Protein AF-A0A1B6BE16-F1 (afdb_monomer_lite)

pLDDT: mean 71.75, std 13.08, range [32.38, 88.19]

Structure (mmCIF, N/CA/C/O backbone):
data_AF-A0A1B6BE16-F1
#
_entry.id   AF-A0A1B6BE16-F1
#
loop_
_atom_site.group_PDB
_atom_site.id
_atom_site.type_symbol
_atom_site.label_atom_id
_atom_site.label_alt_id
_atom_site.label_comp_id
_atom_site.label_asym_id
_atom_site.label_entity_id
_atom_site.label_seq_id
_atom_site.pdbx_P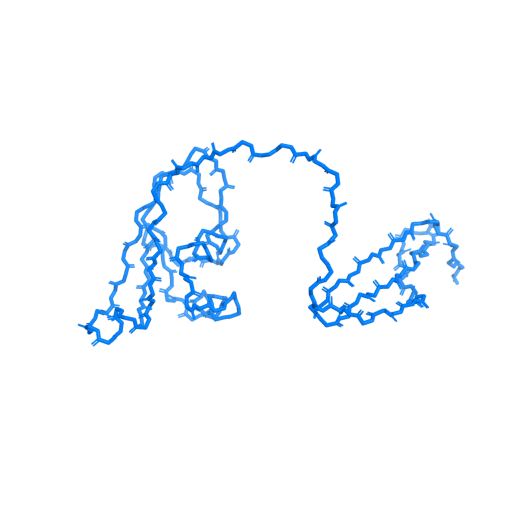DB_ins_code
_atom_site.Cartn_x
_atom_site.Cartn_y
_atom_site.Cartn_z
_atom_site.occupancy
_atom_site.B_iso_or_equiv
_atom_site.auth_seq_id
_atom_site.auth_comp_id
_atom_site.auth_asym_id
_atom_site.auth_atom_id
_atom_site.pdbx_PDB_model_num
ATOM 1 N N . MET A 1 1 ? 29.581 -15.603 -18.433 1.00 64.56 1 MET A N 1
ATOM 2 C CA . MET A 1 1 ? 28.354 -15.006 -19.007 1.00 64.56 1 MET A CA 1
ATOM 3 C C . MET A 1 1 ? 28.544 -13.501 -19.033 1.00 64.56 1 MET A C 1
ATOM 5 O O . MET A 1 1 ? 28.832 -12.941 -17.985 1.00 64.56 1 MET A O 1
ATOM 9 N N . VAL A 1 2 ? 28.505 -12.872 -20.209 1.00 79.31 2 VAL A N 1
ATOM 10 C CA . VAL A 1 2 ? 28.834 -11.444 -20.354 1.00 79.31 2 VAL A CA 1
ATOM 11 C C . VAL A 1 2 ? 27.549 -10.627 -20.278 1.00 79.31 2 VAL A C 1
ATOM 13 O O . VAL A 1 2 ? 26.614 -10.856 -21.041 1.00 79.31 2 VAL A O 1
ATOM 16 N N . PHE A 1 3 ? 27.498 -9.694 -19.335 1.00 81.62 3 PHE A N 1
ATOM 17 C CA . PHE A 1 3 ? 26.407 -8.740 -19.188 1.00 81.62 3 PHE A CA 1
ATOM 18 C C . PHE A 1 3 ? 26.771 -7.460 -19.944 1.00 81.62 3 PHE A C 1
ATOM 20 O O . PHE A 1 3 ? 27.839 -6.895 -19.718 1.00 81.62 3 PHE A O 1
ATOM 27 N N . LYS A 1 4 ? 25.899 -7.012 -20.849 1.00 84.56 4 LYS A N 1
ATOM 28 C CA . LYS A 1 4 ? 26.074 -5.781 -21.632 1.00 84.56 4 LYS A CA 1
ATOM 29 C C . LYS A 1 4 ? 25.172 -4.687 -21.074 1.00 84.56 4 LYS A C 1
ATOM 31 O O . LYS A 1 4 ? 24.044 -4.973 -20.665 1.00 84.56 4 LYS A O 1
ATOM 36 N N . ASP A 1 5 ? 25.666 -3.450 -21.035 1.00 84.94 5 ASP A N 1
ATOM 37 C CA . ASP A 1 5 ? 24.861 -2.304 -20.598 1.00 84.94 5 ASP A CA 1
ATOM 38 C C . ASP A 1 5 ? 23.674 -2.162 -21.560 1.00 84.94 5 ASP A C 1
ATOM 40 O O . ASP A 1 5 ? 23.851 -2.063 -22.773 1.00 84.94 5 ASP A O 1
ATOM 44 N N . SER A 1 6 ? 22.452 -2.220 -21.024 1.00 83.19 6 SER A N 1
ATOM 45 C CA . SER A 1 6 ? 21.237 -2.144 -21.844 1.00 83.19 6 SER A CA 1
ATOM 46 C C . SER A 1 6 ? 20.801 -0.709 -22.153 1.00 83.19 6 SER A C 1
ATOM 48 O O . SER A 1 6 ? 19.737 -0.507 -22.728 1.00 83.19 6 SER A O 1
ATOM 50 N N . LEU A 1 7 ? 21.577 0.284 -21.710 1.00 86.19 7 LEU A N 1
ATOM 51 C CA . LEU A 1 7 ? 21.295 1.723 -21.668 1.00 86.19 7 LEU A CA 1
ATOM 52 C C . LEU A 1 7 ? 20.055 2.106 -20.847 1.00 86.19 7 LEU A C 1
ATOM 54 O O . LEU A 1 7 ? 19.781 3.285 -20.633 1.00 86.19 7 LEU A O 1
ATOM 58 N N . VAL A 1 8 ? 19.340 1.123 -20.296 1.00 80.94 8 VAL A N 1
ATOM 59 C CA . VAL A 1 8 ? 18.211 1.343 -19.398 1.00 80.94 8 VAL A CA 1
ATOM 60 C C . VAL A 1 8 ? 18.724 1.739 -18.017 1.00 80.94 8 VAL A C 1
ATOM 62 O O . VAL A 1 8 ? 19.673 1.154 -17.476 1.00 80.94 8 VAL A O 1
ATOM 65 N N . ARG A 1 9 ? 18.074 2.745 -17.432 1.00 87.12 9 ARG A N 1
ATOM 66 C CA . ARG A 1 9 ? 18.348 3.257 -16.090 1.00 87.12 9 ARG A CA 1
ATOM 67 C C . ARG A 1 9 ? 17.107 3.090 -15.220 1.00 87.12 9 ARG A C 1
ATOM 69 O O . ARG A 1 9 ? 15.987 3.303 -15.675 1.00 87.12 9 ARG A O 1
ATOM 76 N N . ARG A 1 10 ? 17.302 2.698 -13.962 1.00 85.88 10 ARG A N 1
ATOM 77 C CA . ARG A 1 10 ? 16.238 2.555 -12.962 1.00 85.88 10 ARG A CA 1
ATOM 78 C C . ARG A 1 10 ? 16.513 3.479 -11.792 1.00 85.88 10 ARG A C 1
ATOM 80 O O . ARG A 1 10 ? 17.613 3.475 -11.246 1.00 85.88 10 ARG A O 1
ATOM 87 N N . GLN A 1 11 ? 15.487 4.203 -11.366 1.00 83.50 11 GLN A N 1
ATOM 88 C CA . GLN A 1 11 ? 15.524 5.017 -10.162 1.00 83.50 11 GLN A CA 1
ATOM 89 C C . GLN A 1 11 ? 14.602 4.412 -9.103 1.00 83.50 11 GLN A C 1
ATOM 91 O O . GLN A 1 11 ? 13.431 4.157 -9.375 1.00 83.50 11 GLN A O 1
ATOM 96 N N . ASN A 1 12 ? 15.120 4.194 -7.895 1.00 83.19 12 ASN A N 1
ATOM 97 C CA . ASN A 1 12 ? 14.320 3.813 -6.729 1.00 83.19 12 ASN A CA 1
ATOM 98 C C . ASN A 1 12 ? 14.496 4.873 -5.640 1.00 83.19 12 ASN A C 1
ATOM 100 O O . ASN A 1 12 ? 15.623 5.276 -5.368 1.00 83.19 12 ASN A O 1
ATOM 104 N N . ALA A 1 13 ? 13.414 5.283 -4.984 1.00 80.81 13 ALA A N 1
ATOM 105 C CA . ALA A 1 13 ? 13.475 6.158 -3.817 1.00 80.81 13 ALA A CA 1
ATOM 106 C C . ALA A 1 13 ? 12.921 5.430 -2.585 1.00 80.81 13 ALA A C 1
ATOM 108 O O . ALA A 1 13 ? 11.920 4.725 -2.697 1.00 80.81 13 ALA A O 1
ATOM 109 N N . ASN A 1 14 ? 13.557 5.603 -1.422 1.00 77.06 14 ASN A N 1
ATOM 110 C CA . ASN A 1 14 ? 13.092 5.051 -0.136 1.00 77.06 14 ASN A CA 1
ATOM 111 C C . ASN A 1 14 ? 12.868 6.162 0.911 1.00 77.06 14 ASN A C 1
ATOM 113 O O . ASN A 1 14 ? 13.314 6.069 2.053 1.00 77.06 14 ASN A O 1
ATOM 117 N N . GLY A 1 15 ? 12.284 7.283 0.484 1.00 62.84 15 GLY A N 1
ATOM 118 C CA . GLY A 1 15 ? 11.980 8.446 1.331 1.00 62.84 15 GLY A CA 1
ATOM 119 C C . GLY A 1 15 ? 13.183 9.324 1.696 1.00 62.84 15 GLY A C 1
ATOM 120 O O . GLY A 1 15 ? 13.078 10.538 1.626 1.00 62.84 15 GLY A O 1
ATOM 121 N N . LYS A 1 16 ? 14.340 8.735 2.027 1.00 75.69 16 LYS A N 1
ATOM 122 C CA . LYS A 1 16 ? 15.565 9.469 2.423 1.00 75.69 16 LYS A CA 1
ATOM 123 C C . LYS A 1 16 ? 16.641 9.528 1.344 1.00 75.69 16 LYS A C 1
ATOM 125 O O . LYS A 1 16 ? 17.529 10.372 1.399 1.00 75.69 16 LYS A O 1
ATOM 130 N N . ASN A 1 17 ? 16.619 8.579 0.414 1.00 77.44 17 ASN A N 1
ATOM 131 C CA . ASN A 1 17 ? 17.625 8.467 -0.633 1.00 77.44 17 ASN A CA 1
ATOM 132 C C . ASN A 1 17 ? 16.973 8.109 -1.966 1.00 77.44 17 ASN A C 1
ATOM 134 O O . ASN A 1 17 ? 16.031 7.310 -2.013 1.00 77.44 17 ASN A O 1
ATOM 138 N N . ILE A 1 18 ? 17.536 8.660 -3.035 1.00 82.06 18 ILE A N 1
ATOM 139 C CA . ILE A 1 18 ? 17.290 8.294 -4.424 1.00 82.06 18 ILE A CA 1
ATOM 140 C C . ILE A 1 18 ? 18.485 7.460 -4.883 1.00 82.06 18 ILE A C 1
ATOM 142 O O . ILE A 1 18 ? 19.627 7.891 -4.776 1.00 82.06 18 ILE A O 1
ATOM 146 N N . HIS A 1 19 ? 18.227 6.259 -5.383 1.00 83.81 19 HIS A N 1
ATOM 147 C CA . HIS A 1 19 ? 19.234 5.344 -5.902 1.00 83.81 19 HIS A CA 1
ATOM 148 C C . HIS A 1 19 ? 19.076 5.202 -7.414 1.00 83.81 19 HIS A C 1
ATOM 150 O O . HIS A 1 19 ? 17.982 4.874 -7.885 1.00 83.81 19 HIS A O 1
ATOM 156 N N . HIS A 1 20 ? 20.170 5.363 -8.154 1.00 86.44 20 HIS A N 1
ATOM 157 C CA . HIS A 1 20 ? 20.225 5.117 -9.593 1.00 86.44 20 HIS A CA 1
ATOM 158 C C . HIS A 1 20 ? 20.944 3.811 -9.897 1.00 86.44 20 HIS A C 1
ATOM 160 O O . HIS A 1 20 ? 21.998 3.513 -9.334 1.00 86.44 20 HIS A O 1
ATOM 166 N N . PHE A 1 21 ? 20.372 3.037 -10.811 1.00 87.12 21 PHE A N 1
ATOM 167 C CA . PHE A 1 21 ? 20.912 1.763 -11.263 1.00 87.12 21 PHE A CA 1
ATOM 168 C C . PHE A 1 21 ? 21.013 1.734 -12.789 1.00 87.12 21 PHE A C 1
ATOM 170 O O . PHE A 1 21 ? 20.065 2.117 -13.477 1.00 87.12 21 PHE A O 1
ATOM 177 N N . ALA A 1 22 ? 22.128 1.226 -13.312 1.00 88.19 22 ALA A N 1
ATOM 178 C CA . ALA A 1 22 ? 22.257 0.784 -14.695 1.00 88.19 22 ALA A CA 1
ATOM 179 C C . ALA A 1 22 ? 21.772 -0.661 -14.779 1.00 88.19 22 ALA A C 1
ATOM 181 O O . ALA A 1 22 ? 22.173 -1.507 -13.975 1.00 88.19 22 ALA A O 1
ATOM 182 N N . ILE A 1 23 ? 20.897 -0.940 -15.740 1.00 86.12 23 ILE A N 1
ATOM 183 C CA . ILE A 1 23 ? 20.449 -2.301 -16.009 1.00 86.12 23 ILE A CA 1
ATOM 184 C C . ILE A 1 23 ? 21.353 -2.888 -17.088 1.00 86.12 23 ILE A C 1
ATOM 186 O O . ILE A 1 23 ? 21.444 -2.358 -18.197 1.00 86.12 23 ILE A O 1
ATOM 190 N N . TYR A 1 24 ? 21.974 -4.014 -16.780 1.00 86.81 24 TYR A N 1
ATOM 191 C CA . TYR A 1 24 ? 22.721 -4.824 -17.726 1.00 86.81 24 TYR A CA 1
ATOM 192 C C . TYR A 1 24 ? 21.911 -6.059 -18.096 1.00 86.81 24 TYR A C 1
ATOM 194 O O . TYR A 1 24 ? 21.204 -6.623 -17.258 1.00 86.81 24 TYR A O 1
ATOM 202 N N . LYS A 1 25 ? 22.016 -6.493 -19.349 1.00 87.12 25 LYS A N 1
ATOM 203 C CA . LYS A 1 25 ? 21.338 -7.685 -19.863 1.00 87.12 25 LYS A CA 1
ATOM 204 C C . LYS A 1 25 ? 22.346 -8.629 -20.498 1.00 87.12 25 LYS A C 1
ATOM 206 O O . LYS A 1 25 ? 23.306 -8.191 -21.126 1.00 87.12 25 LYS A O 1
ATOM 211 N N . CYS A 1 26 ? 22.127 -9.923 -20.333 1.00 86.44 26 CYS A N 1
ATOM 212 C CA . CYS A 1 26 ? 22.827 -10.955 -21.096 1.00 86.44 26 CYS A CA 1
ATOM 213 C C . CYS A 1 26 ? 21.953 -11.450 -22.260 1.00 86.44 26 CYS A C 1
ATOM 215 O O . CYS A 1 26 ? 20.732 -11.274 -22.233 1.00 86.44 26 CYS A O 1
ATOM 217 N N . ASP A 1 27 ? 22.545 -12.179 -23.203 1.00 80.06 27 ASP A N 1
ATOM 218 C CA . ASP A 1 27 ? 21.826 -12.762 -24.347 1.00 80.06 27 ASP A CA 1
ATOM 219 C C . ASP A 1 27 ? 20.747 -13.793 -23.935 1.00 80.06 27 ASP A C 1
ATOM 221 O O . ASP A 1 27 ? 19.778 -13.998 -24.657 1.00 80.06 27 ASP A O 1
ATOM 225 N N . SER A 1 28 ? 20.843 -14.382 -22.735 1.00 82.19 28 SER A N 1
ATOM 226 C CA . SER A 1 28 ? 19.832 -15.301 -22.171 1.00 82.19 28 SER A CA 1
ATOM 227 C C . SER A 1 28 ? 18.678 -14.603 -21.431 1.00 82.19 28 SER A C 1
ATOM 229 O O . SER A 1 28 ? 17.878 -15.267 -20.781 1.00 82.19 28 SER A O 1
ATOM 231 N N . GLY A 1 29 ? 18.600 -13.268 -21.466 1.00 77.56 29 GLY A N 1
ATOM 232 C CA . GLY A 1 29 ? 17.489 -12.504 -20.880 1.00 77.56 29 GLY A C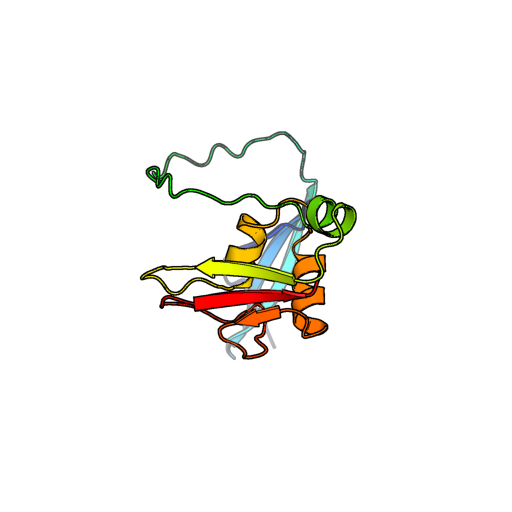A 1
ATOM 233 C C . GLY A 1 29 ? 17.574 -12.210 -19.376 1.00 77.56 29 GLY A C 1
ATOM 234 O O . GLY A 1 29 ? 16.721 -11.493 -18.856 1.00 77.56 29 GLY A O 1
ATOM 235 N N . HIS A 1 30 ? 18.606 -12.676 -18.666 1.00 84.06 30 HIS A N 1
ATOM 236 C CA . HIS A 1 30 ? 18.848 -12.261 -17.282 1.00 84.06 30 HIS A CA 1
ATOM 237 C C . HIS A 1 30 ? 19.237 -10.780 -17.197 1.00 84.06 30 HIS A C 1
ATOM 239 O O . HIS A 1 30 ? 19.975 -10.253 -18.035 1.00 84.06 30 HIS A O 1
ATOM 245 N N . THR A 1 31 ? 18.764 -10.121 -16.140 1.00 83.06 31 THR A N 1
ATOM 246 C CA . THR A 1 31 ? 19.039 -8.710 -15.858 1.00 83.06 31 THR A CA 1
ATOM 247 C C . THR A 1 31 ? 19.886 -8.567 -14.603 1.00 83.06 31 THR A C 1
ATOM 249 O O . THR A 1 31 ? 19.551 -9.149 -13.571 1.00 83.06 31 THR A O 1
ATOM 252 N N . TRP A 1 32 ? 20.919 -7.732 -14.653 1.00 81.12 32 TRP A N 1
ATO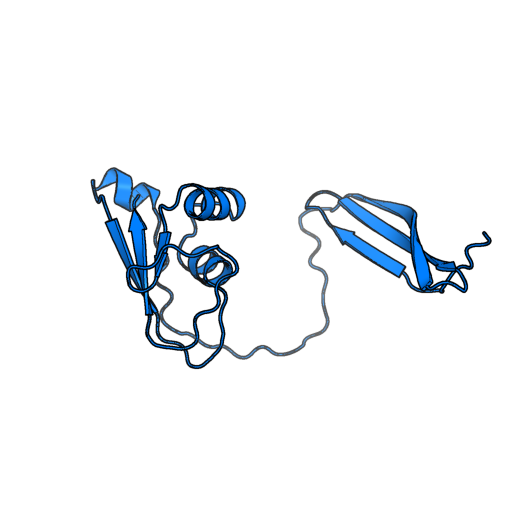M 253 C CA . TRP A 1 32 ? 21.707 -7.345 -13.489 1.00 81.12 32 TRP A CA 1
ATOM 254 C C . TRP A 1 32 ? 21.608 -5.835 -13.265 1.00 81.12 32 TRP A C 1
ATOM 256 O O . TRP A 1 32 ? 21.817 -5.051 -14.186 1.00 81.12 32 TRP A O 1
ATOM 266 N N . ASN A 1 33 ? 21.263 -5.423 -12.044 1.00 86.94 33 ASN A N 1
ATOM 267 C CA . ASN A 1 33 ? 21.144 -4.012 -11.681 1.00 86.94 33 ASN A CA 1
ATOM 268 C C . ASN A 1 33 ? 22.411 -3.572 -10.950 1.00 86.94 33 ASN A C 1
ATOM 270 O O . ASN A 1 33 ? 22.613 -3.935 -9.790 1.00 86.94 33 ASN A O 1
ATOM 274 N N . GLN A 1 34 ? 23.231 -2.754 -11.599 1.00 84.25 34 GLN A N 1
ATOM 275 C CA . GLN A 1 34 ? 24.418 -2.169 -10.989 1.00 84.25 34 GLN A CA 1
ATOM 276 C C . GLN A 1 34 ? 24.078 -0.779 -10.455 1.00 84.25 34 GLN A C 1
ATOM 278 O O . GLN A 1 34 ? 23.625 0.081 -11.209 1.00 84.25 34 GLN A O 1
ATOM 283 N N . LYS A 1 35 ? 24.272 -0.544 -9.151 1.00 85.81 35 LYS A N 1
ATOM 284 C CA . LYS A 1 35 ? 24.091 0.792 -8.565 1.00 85.81 35 LYS A CA 1
ATOM 285 C C . LYS A 1 35 ? 25.171 1.720 -9.123 1.00 85.81 35 LYS A C 1
ATOM 287 O O . LYS A 1 35 ? 26.348 1.381 -9.052 1.00 85.81 35 LYS A O 1
ATOM 292 N N . ILE A 1 36 ? 24.754 2.863 -9.655 1.00 85.38 36 ILE A N 1
ATOM 293 C CA . ILE A 1 36 ? 25.653 3.891 -10.189 1.00 85.38 36 ILE A CA 1
ATOM 294 C C . ILE A 1 36 ? 25.859 4.966 -9.127 1.00 85.38 36 ILE A C 1
ATOM 296 O O . ILE A 1 36 ? 26.985 5.251 -8.743 1.00 85.38 36 ILE A O 1
ATOM 300 N N . GLU A 1 37 ? 24.760 5.518 -8.608 1.00 81.69 37 GLU A N 1
ATOM 301 C CA . GLU A 1 37 ? 24.795 6.685 -7.730 1.00 81.69 37 GLU A CA 1
ATOM 302 C C . GLU A 1 37 ? 23.686 6.642 -6.677 1.00 81.69 37 GLU A C 1
ATOM 304 O O . GLU A 1 37 ? 22.687 5.916 -6.784 1.00 81.69 37 GLU A O 1
ATOM 309 N N . GLN A 1 38 ? 23.889 7.428 -5.624 1.00 79.88 38 GLN A N 1
ATOM 310 C CA . GLN A 1 38 ? 22.921 7.633 -4.563 1.00 79.88 38 GLN A CA 1
ATOM 311 C C . GLN A 1 38 ? 22.914 9.100 -4.145 1.00 79.88 38 GLN A C 1
ATOM 313 O O . GLN A 1 38 ? 23.937 9.644 -3.742 1.00 79.88 38 GLN A O 1
ATOM 318 N N . PHE A 1 39 ? 21.728 9.693 -4.153 1.00 76.50 39 PHE A N 1
ATOM 319 C CA . PHE A 1 39 ? 21.482 11.067 -3.740 1.00 76.50 39 PHE A CA 1
ATOM 320 C C . PHE A 1 39 ? 20.640 11.070 -2.467 1.00 76.50 39 PHE A C 1
ATOM 322 O O . PHE A 1 39 ? 19.734 10.247 -2.319 1.00 76.50 39 PHE A O 1
ATOM 329 N N . LYS A 1 40 ? 20.916 11.995 -1.543 1.00 73.12 40 LYS A N 1
ATOM 330 C CA . LYS A 1 40 ? 20.030 12.231 -0.398 1.00 73.12 40 LYS A CA 1
ATOM 331 C C . LYS A 1 40 ? 18.796 12.987 -0.875 1.00 73.12 40 LYS A C 1
ATOM 333 O O . LYS A 1 40 ? 18.901 13.936 -1.646 1.00 73.12 40 LYS A O 1
ATOM 338 N N . THR A 1 41 ? 17.630 12.561 -0.415 1.00 61.72 41 THR A N 1
ATOM 339 C CA . THR A 1 41 ? 16.388 13.298 -0.624 1.00 61.72 41 THR A CA 1
ATOM 340 C C . THR A 1 41 ? 16.419 14.518 0.291 1.00 61.72 41 THR A C 1
ATOM 342 O O . THR A 1 41 ? 16.542 14.370 1.503 1.00 61.72 41 THR A O 1
ATOM 345 N N . ILE A 1 42 ? 16.367 15.717 -0.289 1.00 65.12 42 ILE A N 1
ATOM 346 C CA . ILE A 1 42 ? 16.203 16.962 0.464 1.00 65.12 42 ILE A CA 1
ATOM 347 C C . ILE A 1 42 ? 14.696 17.188 0.589 1.00 65.12 42 ILE A C 1
ATOM 349 O O . ILE A 1 42 ? 14.008 17.344 -0.421 1.00 65.12 42 ILE A O 1
ATOM 353 N N . GLU A 1 43 ? 14.169 17.143 1.811 1.00 55.28 43 GLU A N 1
ATOM 354 C CA . GLU A 1 43 ? 12.780 17.522 2.075 1.00 55.28 43 GLU A CA 1
ATOM 355 C C . GLU A 1 43 ? 12.604 19.013 1.731 1.00 55.28 43 GLU A C 1
ATOM 357 O O . GLU A 1 43 ? 13.443 19.819 2.127 1.00 55.28 43 GLU A O 1
ATOM 362 N N . HIS A 1 44 ? 11.517 19.365 1.029 1.00 55.59 44 HIS A N 1
ATOM 363 C CA . HIS A 1 44 ? 11.129 20.714 0.546 1.00 55.59 44 HIS A CA 1
ATOM 364 C C . HIS A 1 44 ? 11.590 21.154 -0.859 1.00 55.59 44 HIS A C 1
ATOM 366 O O . HIS A 1 44 ? 11.336 22.292 -1.245 1.00 55.59 44 HIS A O 1
ATOM 372 N N . LEU A 1 45 ? 12.175 20.277 -1.682 1.00 48.34 45 LEU A N 1
ATOM 373 C CA . LEU A 1 45 ? 12.307 20.537 -3.125 1.00 48.34 45 LEU A CA 1
ATOM 374 C C . LEU A 1 45 ? 11.179 19.832 -3.881 1.00 48.34 45 LEU A C 1
ATOM 376 O O . LEU A 1 45 ? 11.274 18.654 -4.232 1.00 48.34 45 LEU A O 1
ATOM 380 N N . GLU A 1 46 ? 10.088 20.562 -4.119 1.00 51.34 46 GLU A N 1
ATOM 381 C CA . GLU A 1 46 ? 9.060 20.139 -5.063 1.00 51.34 46 GLU A CA 1
ATOM 382 C C . GLU A 1 46 ? 9.708 19.911 -6.431 1.00 51.34 46 GLU A C 1
ATOM 384 O O . GLU A 1 46 ? 10.228 20.828 -7.071 1.00 51.34 46 GLU A O 1
ATOM 389 N N . ASN A 1 47 ? 9.669 18.665 -6.905 1.00 46.81 47 ASN A N 1
ATOM 390 C CA . ASN A 1 47 ? 9.872 18.412 -8.320 1.00 46.81 47 ASN A CA 1
ATOM 391 C C . ASN A 1 47 ? 8.723 19.111 -9.044 1.00 46.81 47 ASN A C 1
ATOM 393 O O . ASN A 1 47 ? 7.609 18.586 -9.039 1.00 46.81 47 ASN A O 1
ATOM 397 N N . LYS A 1 48 ? 8.993 20.260 -9.678 1.00 45.47 48 LYS A N 1
ATOM 398 C CA . LYS A 1 48 ? 8.119 20.833 -10.708 1.00 45.47 48 LYS A CA 1
ATOM 399 C C . LYS A 1 48 ? 8.017 19.826 -11.853 1.00 45.47 48 LYS A C 1
ATOM 401 O O . LYS A 1 48 ? 8.706 19.926 -12.865 1.00 45.47 48 LYS A O 1
ATOM 406 N N . ARG A 1 49 ? 7.187 18.801 -11.673 1.00 44.78 49 ARG A N 1
ATOM 407 C CA . ARG A 1 49 ? 6.696 17.982 -12.769 1.00 44.78 49 ARG A CA 1
ATOM 408 C C . ARG A 1 49 ? 5.797 18.902 -13.569 1.00 44.78 49 ARG A C 1
ATOM 410 O O . ARG A 1 49 ? 4.850 19.463 -13.027 1.00 44.78 49 ARG A O 1
ATOM 417 N N . GLY A 1 50 ? 6.167 19.106 -14.830 1.00 41.78 50 GLY A N 1
ATOM 418 C CA . GLY A 1 50 ? 5.328 19.796 -15.794 1.00 41.78 50 GLY A CA 1
ATOM 419 C C . GLY A 1 50 ? 3.901 19.269 -15.697 1.00 41.78 50 GLY A C 1
ATOM 420 O O . GLY A 1 50 ? 3.690 18.060 -15.580 1.00 41.78 50 GLY A O 1
ATOM 421 N N . SER A 1 51 ? 2.973 20.221 -15.671 1.00 46.41 51 SER A N 1
ATOM 422 C CA . SER A 1 51 ? 1.531 20.031 -15.639 1.00 46.41 51 SER A CA 1
ATOM 423 C C . SER A 1 51 ? 1.106 18.855 -16.517 1.00 46.41 51 SER A C 1
ATOM 425 O O . SER A 1 51 ? 1.256 18.897 -17.739 1.00 46.41 51 SER A O 1
ATOM 427 N N . PHE A 1 52 ? 0.573 17.812 -15.888 1.00 33.88 52 PHE A N 1
ATOM 428 C CA . PHE A 1 52 ? -0.422 16.987 -16.543 1.00 33.88 52 PHE A CA 1
ATOM 429 C C . PHE A 1 52 ? -1.613 16.888 -15.609 1.00 33.88 52 PHE A C 1
ATOM 431 O O . PHE A 1 52 ? -1.526 16.364 -14.498 1.00 33.88 52 PHE A O 1
ATOM 438 N N . ASP A 1 53 ? -2.672 17.508 -16.099 1.00 44.47 53 ASP A N 1
ATOM 439 C CA . ASP A 1 53 ? -4.011 17.582 -15.571 1.00 44.47 53 ASP A CA 1
ATOM 440 C C . ASP A 1 53 ? -4.444 16.292 -14.863 1.00 44.47 53 ASP A C 1
ATOM 442 O O . ASP A 1 53 ? -4.323 15.177 -15.377 1.00 44.47 53 ASP A O 1
ATOM 446 N N . SER A 1 54 ? -4.961 16.446 -13.655 1.00 37.81 54 SER A N 1
ATOM 447 C CA . SER A 1 54 ? -5.917 15.500 -13.101 1.00 37.81 54 SER A CA 1
ATOM 448 C C . SER A 1 54 ? -6.954 16.331 -12.384 1.00 37.81 54 SER A C 1
ATOM 450 O O . SER A 1 54 ? -6.881 16.563 -11.179 1.00 37.81 54 SER A O 1
ATOM 452 N N . THR A 1 55 ? -7.849 16.843 -13.224 1.00 34.75 55 THR A N 1
ATOM 453 C CA . THR A 1 55 ? -9.183 17.328 -12.910 1.00 34.75 55 THR A CA 1
ATOM 454 C C . THR A 1 55 ? -9.738 16.717 -11.622 1.00 34.75 55 THR A C 1
ATOM 456 O O . THR A 1 55 ? -9.728 15.505 -11.391 1.00 34.75 55 THR A O 1
ATOM 459 N N . GLU A 1 56 ? -10.228 17.625 -10.796 1.00 47.31 56 GLU A N 1
ATOM 460 C CA . GLU A 1 56 ? -10.950 17.427 -9.558 1.00 47.31 56 GLU A CA 1
ATOM 461 C C . GLU A 1 56 ? -12.039 16.351 -9.679 1.00 47.31 56 GLU A C 1
ATOM 463 O O . GLU A 1 56 ? -12.921 16.415 -10.532 1.00 47.31 56 GLU A O 1
ATOM 468 N N . ALA A 1 57 ? -12.029 15.396 -8.753 1.00 32.38 57 ALA A N 1
ATOM 469 C CA . ALA A 1 57 ? -13.222 14.646 -8.388 1.00 32.38 57 ALA A CA 1
ATOM 470 C C . ALA A 1 57 ? -13.358 14.718 -6.869 1.00 32.38 57 ALA A C 1
ATOM 472 O O . ALA A 1 57 ? -12.874 13.866 -6.120 1.00 32.38 57 ALA A O 1
ATOM 473 N N . SER A 1 58 ? -13.998 15.800 -6.431 1.00 38.88 58 SER A N 1
ATOM 474 C CA . SER A 1 58 ? -14.562 15.945 -5.097 1.00 38.88 58 SER A CA 1
ATOM 475 C C . SER A 1 58 ? -15.654 14.883 -4.932 1.00 38.88 58 SER A C 1
ATOM 477 O O . SER A 1 58 ? -16.793 15.054 -5.353 1.00 38.88 58 SER A O 1
ATOM 479 N N . SER A 1 59 ? -15.278 13.716 -4.418 1.00 36.34 59 SER A N 1
ATOM 480 C CA . SER A 1 59 ? -16.207 12.698 -3.925 1.00 36.34 59 SER A CA 1
ATOM 481 C C . SER A 1 59 ? -15.986 12.638 -2.426 1.00 36.34 59 SER A C 1
ATOM 483 O O . SER A 1 59 ? -14.849 12.428 -2.015 1.00 36.34 59 SER A O 1
ATOM 485 N N . ALA A 1 60 ? -17.030 12.900 -1.637 1.00 40.84 60 ALA A N 1
ATOM 486 C CA . ALA A 1 60 ? -16.999 12.998 -0.179 1.00 40.84 60 ALA A CA 1
ATOM 487 C C . ALA A 1 60 ? -16.049 11.962 0.452 1.00 40.84 60 ALA A C 1
ATOM 489 O O . ALA A 1 60 ? -16.358 10.775 0.552 1.00 40.84 60 ALA A O 1
ATOM 490 N N . HIS A 1 61 ? -14.852 12.416 0.820 1.00 46.81 61 HIS A N 1
ATOM 491 C CA . HIS A 1 61 ? -13.836 11.581 1.432 1.00 46.81 61 HIS A CA 1
ATOM 492 C C . HIS A 1 61 ? -14.120 11.536 2.929 1.00 46.81 61 HIS A C 1
ATOM 494 O O . HIS A 1 61 ? -13.869 12.504 3.636 1.00 46.81 61 HIS A O 1
ATOM 500 N N . CYS A 1 62 ? -14.670 10.419 3.411 1.00 50.06 62 CYS A N 1
ATOM 501 C CA . CYS A 1 62 ? -14.687 10.129 4.841 1.00 50.06 62 CYS A CA 1
ATOM 502 C C . CYS A 1 62 ? -13.249 9.867 5.292 1.00 50.06 62 CYS A C 1
ATOM 504 O O . CYS A 1 62 ? -12.724 8.762 5.137 1.00 50.06 62 CYS A O 1
ATOM 506 N N . GLU A 1 63 ? -12.615 10.918 5.793 1.00 62.72 63 GLU A N 1
ATOM 507 C CA . GLU A 1 63 ? -11.377 10.854 6.551 1.00 62.72 63 GLU A CA 1
ATOM 508 C C . GLU A 1 63 ? -11.724 10.428 7.979 1.00 62.72 63 GLU A C 1
ATOM 510 O O . GLU A 1 63 ? -12.437 11.125 8.698 1.00 62.72 63 GLU A O 1
ATOM 515 N N . VAL A 1 64 ? -11.275 9.239 8.372 1.00 66.44 64 VAL A N 1
ATOM 516 C CA . VAL A 1 64 ? -11.594 8.625 9.661 1.00 66.44 64 VAL A CA 1
ATOM 517 C C . VAL A 1 64 ? -10.296 8.318 10.397 1.00 66.44 64 VAL A C 1
ATOM 519 O O . VAL A 1 64 ? -9.432 7.590 9.901 1.00 66.44 64 VAL A O 1
ATOM 522 N N . ALA A 1 65 ? -10.149 8.861 11.603 1.00 68.94 65 ALA A N 1
ATOM 523 C CA . ALA A 1 65 ? -9.047 8.532 12.498 1.00 68.94 65 ALA A CA 1
ATOM 524 C C . ALA A 1 65 ? -9.430 7.319 13.358 1.00 68.94 65 ALA A C 1
ATOM 526 O O . ALA A 1 65 ? -10.319 7.393 14.204 1.00 68.94 65 ALA A O 1
ATOM 527 N N . ILE A 1 66 ? -8.747 6.188 13.147 1.00 71.12 66 ILE A N 1
ATOM 528 C CA . ILE A 1 66 ? -8.976 4.957 13.922 1.00 71.12 66 ILE A CA 1
ATOM 529 C C . ILE A 1 66 ? -8.736 5.181 15.422 1.00 71.12 66 ILE A C 1
ATOM 531 O O . ILE A 1 66 ? -9.451 4.610 16.238 1.00 71.12 66 ILE A O 1
ATOM 535 N N . GLU A 1 67 ? -7.767 6.018 15.801 1.00 69.00 67 GLU A N 1
ATOM 536 C CA . GLU A 1 67 ? -7.497 6.319 17.213 1.00 69.00 67 GLU A CA 1
ATOM 537 C C . GLU A 1 67 ? -8.663 7.020 17.906 1.00 69.00 67 GLU A C 1
ATOM 539 O O . GLU A 1 67 ? -8.963 6.694 19.052 1.00 69.00 67 GLU A O 1
ATOM 544 N N . THR A 1 68 ? -9.369 7.909 17.206 1.00 70.50 68 THR A N 1
ATOM 545 C CA . THR A 1 68 ? -10.585 8.542 17.729 1.00 70.50 68 THR A CA 1
ATOM 546 C C . THR A 1 68 ? -11.677 7.504 17.961 1.00 70.50 68 THR A C 1
ATOM 548 O O . THR A 1 68 ? -12.265 7.472 19.035 1.00 70.50 68 THR A O 1
ATOM 551 N N . LEU A 1 69 ? -11.875 6.587 17.012 1.00 71.06 69 LEU A N 1
ATOM 552 C CA . LEU A 1 69 ? -12.871 5.523 17.148 1.00 71.06 69 LEU A CA 1
ATOM 553 C C . LEU A 1 69 ? -12.538 4.536 18.277 1.00 71.06 69 LEU A C 1
ATOM 555 O O . LEU A 1 69 ? -13.428 4.111 19.008 1.00 71.06 69 LEU A O 1
ATOM 559 N N . LEU A 1 70 ? -11.258 4.204 18.459 1.00 72.44 70 LEU A N 1
ATOM 560 C CA . LEU A 1 70 ? -10.795 3.395 19.589 1.00 72.44 70 LEU A CA 1
ATOM 561 C C . LEU A 1 70 ? -11.002 4.118 20.925 1.00 72.44 70 LEU A C 1
ATOM 563 O O . LEU A 1 70 ? -11.417 3.490 21.897 1.00 72.44 70 LEU A O 1
ATOM 567 N N . ALA A 1 71 ? -10.739 5.427 20.978 1.00 71.62 71 ALA A N 1
ATOM 568 C CA . ALA A 1 71 ? -10.953 6.243 22.173 1.00 71.62 71 ALA A CA 1
ATOM 569 C C . ALA A 1 71 ? -12.441 6.376 22.536 1.00 71.62 71 ALA A C 1
ATOM 571 O O . ALA A 1 71 ? -12.784 6.431 23.714 1.00 71.62 71 ALA A O 1
ATOM 572 N N . GLU A 1 72 ? -13.321 6.380 21.534 1.00 74.12 72 GLU A N 1
ATOM 573 C CA . GLU A 1 72 ? -14.777 6.372 21.707 1.00 74.12 72 GLU A CA 1
ATOM 574 C C . GLU A 1 72 ? -15.348 4.971 22.006 1.00 74.12 72 GLU A C 1
ATOM 576 O O . GLU A 1 72 ? -16.534 4.840 22.305 1.00 74.12 72 GLU A O 1
ATOM 581 N N . GLY A 1 73 ? -14.511 3.926 21.991 1.00 75.69 73 GLY A N 1
ATOM 582 C CA . GLY A 1 73 ? -14.891 2.561 22.360 1.00 75.69 73 GLY A CA 1
ATOM 583 C C . GLY A 1 73 ? -15.554 1.754 21.242 1.00 75.69 73 GLY A C 1
ATOM 584 O O . GLY A 1 73 ? -16.203 0.747 21.523 1.00 75.69 73 GLY A O 1
ATOM 585 N N . TYR A 1 74 ? -15.408 2.162 19.979 1.00 74.94 74 TYR A N 1
ATOM 586 C CA . TYR A 1 74 ? -15.930 1.397 18.848 1.00 74.94 74 TYR A CA 1
ATOM 587 C C . TYR A 1 74 ? -15.064 0.162 18.566 1.00 74.94 74 TYR A C 1
ATOM 589 O O . TYR A 1 74 ? -13.852 0.254 18.389 1.00 74.94 74 TYR A O 1
ATOM 597 N N . GLU A 1 75 ? -15.704 -1.002 18.457 1.00 75.62 75 GLU A N 1
ATOM 598 C CA . GLU A 1 75 ? -15.030 -2.279 18.168 1.00 75.62 75 GLU A CA 1
ATOM 599 C C . GLU A 1 75 ? -14.953 -2.594 16.661 1.00 75.62 75 GLU A C 1
ATOM 601 O O . GLU A 1 75 ? -14.175 -3.450 16.225 1.00 75.62 75 GLU A O 1
ATOM 606 N N . MET A 1 76 ? -15.772 -1.920 15.846 1.00 76.50 76 MET A N 1
ATOM 607 C CA . MET A 1 76 ? -15.903 -2.198 14.418 1.00 76.50 76 MET A CA 1
ATOM 608 C C . MET A 1 76 ? -16.137 -0.922 13.611 1.00 76.50 76 MET A C 1
ATOM 610 O O . MET A 1 76 ? -17.013 -0.122 13.930 1.00 76.50 76 MET A O 1
ATOM 614 N N . LEU A 1 77 ? -15.382 -0.777 12.523 1.00 78.62 77 LEU A N 1
ATOM 615 C CA . LEU A 1 77 ? -15.547 0.272 11.522 1.00 78.62 77 LEU A CA 1
ATOM 616 C C . LEU A 1 77 ? -16.069 -0.344 10.223 1.00 78.62 77 LEU A C 1
ATOM 618 O O . LEU A 1 77 ? -15.414 -1.205 9.633 1.00 78.62 77 LEU A O 1
ATOM 622 N N . GLU A 1 78 ? -17.230 0.116 9.764 1.00 78.50 78 GLU A N 1
ATOM 623 C CA . GLU A 1 78 ? -17.815 -0.285 8.487 1.00 78.50 78 GLU A 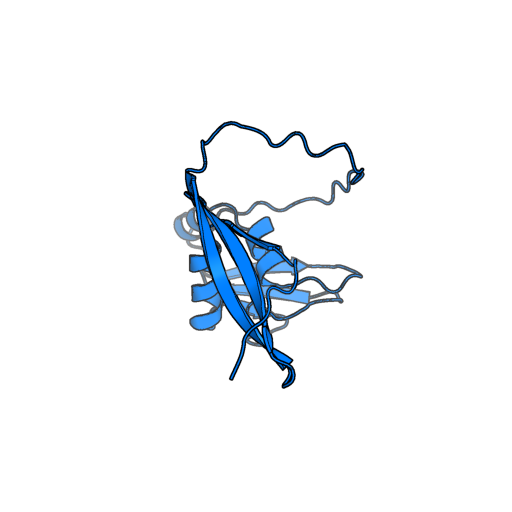CA 1
ATOM 624 C C . GLU A 1 78 ? -17.697 0.854 7.467 1.00 78.50 78 GLU A C 1
ATOM 626 O O . GLU A 1 78 ? -18.171 1.966 7.687 1.00 78.50 78 GLU A O 1
ATOM 631 N N . ILE A 1 79 ? -17.049 0.574 6.338 1.00 77.69 79 ILE A N 1
ATOM 632 C CA . ILE A 1 79 ? -16.855 1.512 5.233 1.00 77.69 79 ILE A CA 1
ATOM 633 C C . ILE A 1 79 ? -17.573 0.946 4.012 1.00 77.69 79 ILE A C 1
ATOM 635 O O . ILE A 1 79 ? -17.119 -0.018 3.390 1.00 77.69 79 ILE A O 1
ATOM 639 N N . ALA A 1 80 ? -18.697 1.558 3.650 1.00 75.69 80 ALA A N 1
ATOM 640 C CA . ALA A 1 80 ? -19.377 1.265 2.398 1.00 75.69 80 ALA A CA 1
ATOM 641 C C . ALA A 1 80 ? -18.663 1.983 1.248 1.00 75.69 80 ALA A C 1
ATOM 643 O O . ALA A 1 80 ? -18.524 3.205 1.251 1.00 75.69 80 ALA A O 1
ATOM 644 N N . PHE A 1 81 ? -18.216 1.222 0.252 1.00 73.75 81 PHE A N 1
ATOM 645 C CA . PHE A 1 81 ? -17.558 1.760 -0.929 1.00 73.75 81 PHE A CA 1
ATOM 646 C C . PHE A 1 81 ? -18.315 1.392 -2.196 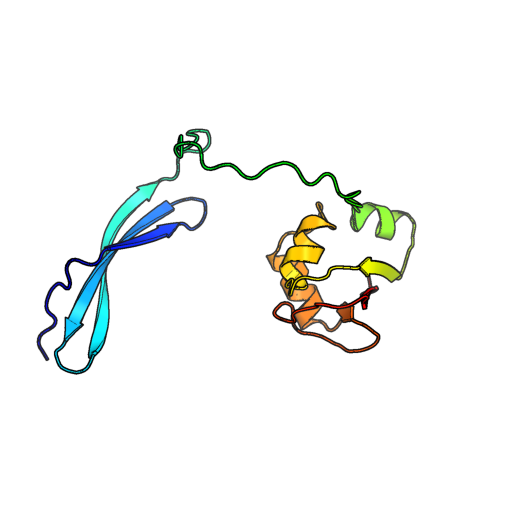1.00 73.75 81 PHE A C 1
ATOM 648 O O . PHE A 1 81 ? -18.643 0.228 -2.429 1.00 73.75 81 PHE A O 1
ATOM 655 N N . GLU A 1 82 ? -18.536 2.382 -3.052 1.00 72.94 82 GLU A N 1
ATOM 656 C CA . GLU A 1 82 ? -19.129 2.207 -4.369 1.00 72.94 82 GLU A CA 1
ATOM 657 C C . GLU A 1 82 ? -18.194 2.828 -5.406 1.00 72.94 82 GLU A C 1
ATOM 659 O O . GLU A 1 82 ? -17.900 4.020 -5.372 1.00 72.94 82 GLU A O 1
ATOM 664 N N . SER A 1 83 ? -17.677 2.002 -6.311 1.00 67.38 83 SER A N 1
ATOM 665 C CA . SER A 1 83 ? -16.922 2.483 -7.462 1.00 67.38 83 SER A CA 1
ATOM 666 C C . SER A 1 83 ? -17.113 1.550 -8.639 1.00 67.38 83 SER A C 1
ATOM 668 O O . SER A 1 83 ? -17.219 0.332 -8.480 1.00 67.38 83 SER A O 1
ATOM 670 N N . THR A 1 84 ? -17.146 2.152 -9.821 1.00 65.81 84 THR A N 1
ATOM 671 C CA . THR A 1 84 ? -17.198 1.485 -11.120 1.00 65.81 84 THR A CA 1
ATOM 672 C C . THR A 1 84 ? -15.820 0.991 -11.573 1.00 65.81 84 THR A C 1
ATOM 674 O O . THR A 1 84 ? -15.732 0.157 -12.474 1.00 65.81 84 THR A O 1
ATOM 677 N N . GLU A 1 85 ? -14.737 1.447 -10.934 1.00 72.31 85 GLU A N 1
ATOM 678 C CA . GLU A 1 85 ? -13.361 1.087 -11.276 1.00 72.31 85 GLU A CA 1
ATOM 679 C C . GLU A 1 85 ? -12.760 0.049 -10.316 1.00 72.31 85 GLU A C 1
ATOM 681 O O . GLU A 1 85 ? -13.069 -0.000 -9.127 1.00 72.31 85 GLU A O 1
ATOM 686 N N . LYS A 1 86 ? -11.838 -0.781 -10.829 1.00 74.06 86 LYS A N 1
ATOM 687 C CA . LYS A 1 86 ? -11.092 -1.773 -10.033 1.00 74.06 86 LYS A CA 1
ATOM 688 C C . LYS A 1 86 ? -10.062 -1.085 -9.135 1.00 74.06 86 LYS A C 1
ATOM 690 O O . LYS A 1 86 ? -8.913 -0.889 -9.538 1.00 74.06 86 LYS A O 1
ATOM 695 N N . ILE A 1 87 ? -10.436 -0.794 -7.895 1.00 76.44 87 ILE A N 1
ATOM 696 C CA . ILE A 1 87 ? -9.580 -0.122 -6.912 1.00 76.44 87 ILE A CA 1
ATOM 697 C C . ILE A 1 87 ? -9.062 -1.127 -5.883 1.00 76.44 87 ILE A C 1
ATOM 699 O O . ILE A 1 87 ? -9.770 -2.027 -5.439 1.00 76.44 87 ILE A O 1
ATOM 703 N N . ARG A 1 88 ? -7.785 -0.991 -5.513 1.00 78.19 88 ARG A N 1
ATOM 704 C CA . ARG A 1 88 ? -7.164 -1.815 -4.468 1.00 78.19 88 ARG A CA 1
ATOM 705 C C . ARG A 1 88 ? -7.654 -1.395 -3.087 1.00 78.19 88 ARG A C 1
ATOM 707 O O . ARG A 1 88 ? -7.589 -0.207 -2.772 1.00 78.19 88 ARG A O 1
ATOM 714 N N . VAL A 1 89 ? -8.020 -2.367 -2.251 1.00 79.19 89 VAL A N 1
ATOM 715 C CA . VAL A 1 89 ? -8.478 -2.127 -0.869 1.00 79.19 89 VAL A CA 1
ATOM 716 C C . VAL A 1 89 ? -7.425 -1.383 -0.051 1.00 79.19 89 VAL A C 1
ATOM 718 O O . VAL A 1 89 ? -7.754 -0.404 0.603 1.00 79.19 89 VAL A O 1
ATOM 721 N N . ASP A 1 90 ? -6.147 -1.758 -0.161 1.00 76.81 90 ASP A N 1
ATOM 722 C CA . ASP A 1 90 ? -5.041 -1.045 0.503 1.00 76.81 90 ASP A CA 1
ATOM 723 C C . ASP A 1 90 ? -4.996 0.450 0.144 1.00 76.81 90 ASP A C 1
ATOM 725 O O . ASP A 1 90 ? -4.862 1.306 1.017 1.00 76.81 90 ASP A O 1
ATOM 729 N N . LYS A 1 91 ? -5.186 0.783 -1.141 1.00 76.06 91 LYS A N 1
ATOM 730 C CA . LYS A 1 91 ? -5.178 2.178 -1.604 1.00 76.06 91 LYS A CA 1
ATOM 731 C C . LYS A 1 91 ? -6.375 2.944 -1.044 1.00 76.06 91 LYS A C 1
ATOM 733 O O . LYS A 1 91 ? -6.219 4.095 -0.649 1.00 76.06 91 LYS A O 1
ATOM 738 N N . LEU A 1 92 ? -7.536 2.300 -1.015 1.00 77.75 92 LEU A N 1
ATOM 739 C CA . LEU A 1 92 ? -8.779 2.861 -0.501 1.00 77.75 92 LEU A CA 1
ATOM 740 C C . LEU A 1 92 ? -8.672 3.139 1.000 1.00 77.75 92 LEU A C 1
ATOM 742 O O . LEU A 1 92 ? -8.858 4.277 1.417 1.00 77.75 92 LEU A O 1
ATOM 746 N N . LEU A 1 93 ? -8.247 2.150 1.788 1.00 75.88 93 LEU A N 1
ATOM 747 C CA . LEU A 1 93 ? -8.043 2.311 3.226 1.00 75.88 93 LEU A CA 1
ATOM 748 C C . LEU A 1 93 ? -6.977 3.354 3.549 1.00 75.88 93 LEU A C 1
ATOM 750 O O . LEU A 1 93 ? -7.180 4.148 4.455 1.00 75.88 93 LEU A O 1
ATOM 754 N N . SER A 1 94 ? -5.893 3.428 2.769 1.00 73.38 94 SER A N 1
ATOM 755 C CA . SER A 1 94 ? -4.876 4.473 2.955 1.00 73.38 94 SER A CA 1
ATOM 756 C C . SER A 1 94 ? -5.380 5.890 2.674 1.00 73.38 94 SER A C 1
ATOM 758 O O . SER A 1 94 ? -4.727 6.849 3.064 1.00 73.38 94 SER A O 1
ATOM 760 N N . LYS A 1 95 ? -6.505 6.026 1.960 1.00 73.31 95 LYS A N 1
ATOM 761 C CA . LYS A 1 95 ? -7.144 7.315 1.679 1.00 73.31 95 LYS A CA 1
ATOM 762 C C . LYS A 1 95 ? -8.239 7.641 2.698 1.00 73.31 95 LYS A C 1
ATOM 764 O O . LYS A 1 95 ? -8.492 8.811 2.939 1.00 73.31 95 LYS A O 1
ATOM 769 N N . SER A 1 96 ? -8.880 6.625 3.277 1.00 71.88 96 SER A N 1
ATOM 770 C CA . SER A 1 96 ? -9.899 6.792 4.321 1.00 71.88 96 SER A CA 1
ATOM 771 C C . SER A 1 96 ? -9.306 6.921 5.726 1.00 71.88 96 SER A C 1
ATOM 773 O O . SER A 1 96 ? -9.888 7.602 6.558 1.00 71.88 96 SER A O 1
ATOM 775 N N . ILE A 1 97 ? -8.163 6.289 6.007 1.00 75.44 97 ILE A N 1
ATOM 776 C CA . ILE A 1 97 ? -7.532 6.274 7.332 1.00 75.44 97 ILE A CA 1
ATOM 777 C C . ILE A 1 97 ? -6.248 7.101 7.283 1.00 75.44 97 ILE A C 1
ATOM 779 O O . ILE A 1 97 ? -5.234 6.647 6.755 1.00 75.44 97 ILE A O 1
ATOM 783 N N . LEU A 1 98 ? -6.290 8.307 7.850 1.00 69.06 98 LEU A N 1
ATOM 784 C CA . LEU A 1 98 ? -5.139 9.222 7.910 1.00 69.06 98 LEU A CA 1
ATOM 785 C C . LEU A 1 98 ? -4.106 8.804 8.963 1.00 69.06 98 LEU A C 1
ATOM 787 O O . LEU A 1 98 ? -2.906 8.991 8.783 1.00 69.06 98 LEU A O 1
ATOM 791 N N . ASP A 1 99 ? -4.586 8.228 10.062 1.00 68.25 99 ASP A N 1
ATOM 792 C CA . ASP A 1 99 ? -3.798 8.047 11.282 1.00 68.25 99 ASP A CA 1
ATOM 793 C C . ASP A 1 99 ? -2.897 6.792 11.271 1.00 68.25 99 ASP A C 1
ATOM 795 O O . ASP A 1 99 ? -1.990 6.621 12.084 1.00 68.25 99 ASP A O 1
ATOM 799 N N . ARG A 1 100 ? -3.102 5.883 10.311 1.00 67.38 100 ARG A N 1
ATOM 800 C CA . ARG A 1 100 ? -2.338 4.632 10.220 1.00 67.38 100 ARG A CA 1
ATOM 801 C C . ARG A 1 100 ? -1.473 4.599 8.972 1.00 67.38 100 ARG A C 1
ATOM 803 O O . ARG A 1 100 ? -1.932 4.753 7.844 1.00 67.38 100 ARG A O 1
ATOM 810 N N . SER A 1 101 ? -0.189 4.308 9.180 1.00 66.00 101 SER A N 1
ATOM 811 C CA . SER A 1 101 ? 0.760 4.118 8.079 1.00 66.00 101 SER A CA 1
ATOM 812 C C . SER A 1 101 ? 0.367 2.919 7.204 1.00 66.00 101 SER A C 1
ATOM 814 O O . SER A 1 101 ? -0.189 1.932 7.690 1.00 66.00 101 SER A O 1
ATOM 816 N N . ARG A 1 102 ? 0.749 2.931 5.918 1.00 66.88 102 ARG A N 1
ATOM 817 C CA . ARG A 1 102 ? 0.558 1.780 5.004 1.00 66.88 102 ARG A CA 1
ATOM 818 C C . ARG A 1 102 ? 1.097 0.460 5.563 1.00 66.88 102 ARG A C 1
ATOM 820 O O . ARG A 1 102 ? 0.529 -0.600 5.321 1.00 66.88 102 ARG A O 1
ATOM 827 N N . THR A 1 103 ? 2.180 0.523 6.332 1.00 67.88 103 THR A N 1
ATOM 828 C CA . THR A 1 103 ? 2.761 -0.620 7.050 1.00 67.88 103 THR A CA 1
ATOM 829 C C . THR A 1 103 ? 1.839 -1.178 8.130 1.00 67.88 103 THR A C 1
ATOM 831 O O . THR A 1 103 ? 1.755 -2.393 8.279 1.00 67.88 103 THR A O 1
ATOM 834 N N . GLN A 1 104 ? 1.129 -0.320 8.864 1.00 69.88 104 GLN A N 1
ATOM 835 C CA . GLN A 1 104 ? 0.142 -0.753 9.854 1.00 69.88 104 GLN A CA 1
ATOM 836 C C . GLN A 1 104 ? -1.115 -1.300 9.178 1.00 69.88 104 GLN A C 1
ATOM 838 O O . GLN A 1 104 ? -1.559 -2.377 9.552 1.00 69.88 104 GLN A O 1
ATOM 843 N N . LEU A 1 105 ? -1.617 -0.648 8.124 1.00 73.62 105 LEU A N 1
ATOM 844 C CA . LEU A 1 105 ? -2.711 -1.188 7.303 1.00 73.62 105 LEU A CA 1
ATOM 845 C C . LEU A 1 105 ? -2.371 -2.574 6.745 1.00 73.62 105 LEU A C 1
ATOM 847 O O . LEU A 1 105 ? -3.173 -3.494 6.850 1.00 73.62 105 LEU A O 1
ATOM 851 N N . SER A 1 106 ? -1.146 -2.768 6.251 1.00 71.25 106 SER A N 1
ATOM 852 C CA . SER A 1 106 ? -0.668 -4.085 5.811 1.00 71.25 106 SER A CA 1
ATOM 853 C C . SER A 1 106 ? -0.685 -5.126 6.936 1.00 71.25 106 SER A C 1
ATOM 855 O O . SER A 1 106 ? -1.034 -6.274 6.677 1.00 71.25 106 SER A O 1
ATOM 857 N N . ARG A 1 107 ? -0.372 -4.743 8.183 1.00 74.62 107 ARG A N 1
ATOM 858 C CA . ARG A 1 107 ? -0.504 -5.637 9.347 1.00 74.62 107 ARG A CA 1
ATOM 859 C C . ARG A 1 107 ? -1.957 -5.996 9.639 1.00 74.62 107 ARG A C 1
ATOM 861 O O . ARG A 1 107 ? -2.213 -7.162 9.892 1.00 74.62 107 ARG A O 1
ATOM 868 N N . PHE A 1 108 ? -2.902 -5.061 9.518 1.00 73.62 108 PHE A N 1
ATOM 869 C CA . PHE A 1 108 ? -4.333 -5.364 9.673 1.00 73.62 108 PHE A CA 1
ATOM 870 C C . PHE A 1 108 ? -4.816 -6.429 8.676 1.00 73.62 108 PHE A C 1
ATOM 872 O O . PHE A 1 108 ? -5.607 -7.295 9.044 1.00 73.62 108 PHE A O 1
ATOM 879 N N . PHE A 1 109 ? -4.309 -6.409 7.439 1.00 75.31 109 PHE A N 1
ATOM 880 C CA . PHE A 1 109 ? -4.589 -7.467 6.462 1.00 75.31 109 PHE A CA 1
ATOM 881 C C . PHE A 1 109 ? -3.919 -8.801 6.819 1.00 75.31 109 PHE A C 1
ATOM 883 O O . PHE A 1 109 ? -4.514 -9.850 6.595 1.00 75.31 109 PHE A O 1
ATOM 890 N N . THR A 1 110 ? -2.700 -8.779 7.367 1.00 70.69 110 THR A N 1
ATOM 891 C CA . THR A 1 110 ? -1.998 -9.993 7.826 1.00 70.69 110 THR A CA 1
ATOM 892 C C . THR A 1 110 ? -2.651 -10.611 9.063 1.00 70.69 110 THR A C 1
ATOM 894 O O . THR A 1 110 ? -2.655 -11.826 9.201 1.00 70.69 110 THR A O 1
ATOM 897 N N . GLU A 1 111 ? -3.212 -9.789 9.948 1.00 74.94 111 GLU A N 1
ATOM 898 C CA . GLU A 1 111 ? -3.918 -10.209 11.166 1.00 74.94 111 GLU A CA 1
ATOM 899 C C . GLU A 1 111 ? -5.396 -10.560 10.914 1.00 74.94 111 GLU A C 1
ATOM 901 O O . GLU A 1 111 ? -6.159 -10.705 11.864 1.00 74.94 111 GLU A O 1
ATOM 906 N N . GLU A 1 112 ? -5.819 -10.657 9.648 1.00 73.62 112 GLU A N 1
ATOM 907 C CA . GLU A 1 112 ? -7.188 -11.027 9.248 1.00 73.62 112 GLU A CA 1
ATOM 908 C C . GLU A 1 112 ? -8.283 -10.107 9.830 1.00 73.62 112 GLU A C 1
ATOM 910 O O . GLU A 1 112 ? -9.461 -10.457 9.880 1.00 73.62 112 GLU A O 1
ATOM 915 N N . ARG A 1 113 ? -7.915 -8.882 10.231 1.00 73.94 113 ARG A N 1
ATOM 916 C CA . ARG A 1 113 ? -8.824 -7.894 10.841 1.00 73.94 113 ARG A CA 1
ATOM 917 C C . ARG A 1 113 ? -9.670 -7.127 9.826 1.00 73.94 113 ARG A C 1
ATOM 919 O O . ARG A 1 113 ? -10.539 -6.352 10.221 1.00 73.94 113 ARG A O 1
ATOM 926 N N . VAL A 1 114 ? -9.406 -7.307 8.531 1.00 78.50 114 VAL A N 1
ATOM 927 C CA . VAL A 1 114 ? -10.104 -6.621 7.438 1.00 78.50 114 VAL A CA 1
ATOM 928 C C . VAL A 1 114 ? -10.896 -7.628 6.620 1.00 78.50 114 VAL A C 1
ATOM 930 O O . VAL A 1 114 ? -10.334 -8.555 6.032 1.00 78.50 114 VAL A O 1
ATOM 933 N N . THR A 1 115 ? -12.202 -7.400 6.525 1.00 77.75 115 THR A N 1
ATOM 934 C CA . THR A 1 115 ? -13.097 -8.194 5.685 1.00 77.75 115 THR A CA 1
ATOM 935 C C . THR A 1 115 ? -13.796 -7.314 4.658 1.00 77.75 115 THR A C 1
ATOM 937 O O . THR A 1 115 ? -14.124 -6.160 4.916 1.00 77.75 115 THR A O 1
ATOM 940 N N . VAL A 1 116 ? -14.002 -7.850 3.458 1.00 79.81 116 VAL A N 1
ATOM 941 C CA . VAL A 1 116 ? -14.747 -7.202 2.374 1.00 79.81 116 VAL A CA 1
ATOM 942 C C . VAL A 1 116 ? -15.910 -8.105 2.009 1.00 79.81 116 VA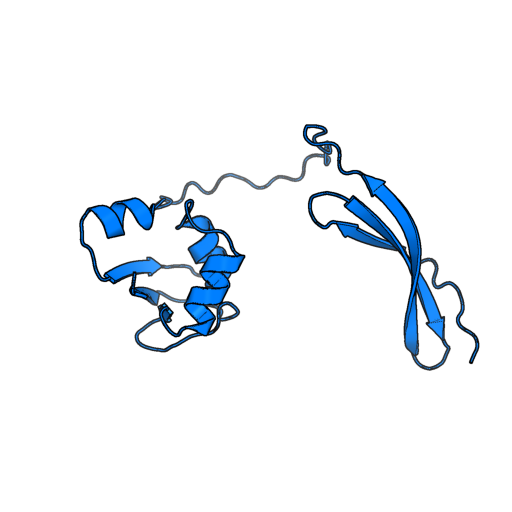L A C 1
ATOM 944 O O . VAL A 1 116 ? -15.689 -9.236 1.578 1.00 79.81 116 VAL A O 1
ATOM 947 N N . ASN A 1 117 ? -17.138 -7.615 2.183 1.00 76.31 117 ASN A N 1
ATOM 948 C CA . ASN A 1 117 ? -18.371 -8.396 2.043 1.00 76.31 117 ASN A CA 1
ATOM 949 C C . ASN A 1 117 ? -18.277 -9.737 2.802 1.00 76.31 117 ASN A C 1
ATOM 951 O O . ASN A 1 117 ? -18.479 -10.800 2.216 1.00 76.31 117 ASN A O 1
ATOM 955 N N . ASP A 1 118 ? -17.874 -9.675 4.078 1.00 73.62 118 ASP A N 1
ATOM 956 C CA . ASP A 1 118 ? -17.708 -10.827 4.982 1.00 73.62 118 ASP A CA 1
ATOM 957 C C . ASP A 1 118 ? -16.649 -11.867 4.552 1.00 73.62 118 ASP A C 1
ATOM 959 O O . ASP A 1 118 ? -16.589 -12.972 5.086 1.00 73.62 118 ASP A O 1
ATOM 963 N N . LYS A 1 119 ? -15.751 -11.514 3.622 1.00 77.25 119 LYS A N 1
ATOM 964 C CA . LYS A 1 119 ? -14.588 -12.338 3.259 1.00 77.25 119 LYS A CA 1
ATOM 965 C C . LYS A 1 119 ? -13.292 -11.690 3.717 1.00 77.25 119 LYS A C 1
ATOM 967 O O . LYS A 1 119 ? -13.073 -10.508 3.465 1.00 77.25 119 LYS A O 1
ATOM 972 N N . ILE A 1 120 ? -12.409 -12.471 4.332 1.00 77.00 120 ILE A N 1
ATOM 973 C CA . ILE A 1 120 ? -11.042 -12.041 4.643 1.00 77.00 120 ILE A CA 1
ATOM 974 C C . ILE A 1 120 ? -10.309 -11.833 3.317 1.00 77.00 120 ILE A C 1
ATOM 976 O O . ILE A 1 120 ? -10.290 -12.718 2.457 1.00 77.00 120 ILE A O 1
ATOM 980 N N . VAL A 1 121 ? -9.738 -10.646 3.123 1.00 78.25 121 VAL A N 1
ATOM 981 C CA . VAL A 1 121 ? -9.044 -10.295 1.880 1.00 78.25 121 VAL A CA 1
ATOM 982 C C . VAL A 1 121 ? -7.624 -9.824 2.147 1.00 78.25 121 VAL A C 1
ATOM 984 O O . VAL A 1 121 ? -7.333 -9.176 3.145 1.00 78.25 121 VAL A O 1
ATOM 987 N N . SER A 1 122 ? -6.731 -10.097 1.198 1.00 75.12 122 SER A N 1
ATOM 988 C CA . SER A 1 122 ? -5.399 -9.490 1.172 1.00 75.12 122 SER A CA 1
ATOM 989 C C . SER A 1 122 ? -5.488 -8.018 0.751 1.00 75.12 122 SER A C 1
ATOM 991 O O . SER A 1 122 ? -6.321 -7.664 -0.082 1.00 75.12 122 SER A O 1
ATOM 993 N N . GLY A 1 123 ? -4.577 -7.157 1.216 1.00 67.75 123 GLY A N 1
ATOM 994 C CA . GLY A 1 123 ? -4.526 -5.738 0.817 1.00 67.75 123 GLY A CA 1
ATOM 995 C C . GLY A 1 123 ? -4.363 -5.495 -0.697 1.00 67.75 123 GLY A C 1
ATOM 996 O O . GLY A 1 123 ? -4.661 -4.413 -1.210 1.00 67.75 123 GLY A O 1
ATOM 997 N N . CYS A 1 124 ? -3.940 -6.511 -1.455 1.00 73.12 124 CYS A N 1
ATOM 998 C CA . CYS A 1 124 ? -3.894 -6.478 -2.921 1.00 73.12 124 CYS A CA 1
ATOM 999 C C . CYS A 1 124 ? -5.245 -6.749 -3.606 1.00 73.12 124 CYS A C 1
ATOM 1001 O O . CYS A 1 124 ? -5.324 -6.644 -4.834 1.00 73.12 124 CYS A O 1
ATOM 1003 N N . TYR A 1 125 ? -6.291 -7.090 -2.851 1.00 78.12 125 TYR A N 1
ATOM 1004 C CA . TYR A 1 125 ? -7.623 -7.352 -3.381 1.00 78.12 125 TYR A CA 1
ATOM 1005 C C . TYR A 1 125 ? -8.171 -6.119 -4.105 1.00 78.12 125 TYR A C 1
ATOM 1007 O O . TYR A 1 125 ? -7.926 -4.979 -3.700 1.00 78.12 125 TYR A O 1
ATOM 1015 N N . LYS A 1 126 ? -8.872 -6.348 -5.216 1.00 79.31 126 LYS A N 1
ATOM 1016 C CA . LYS A 1 126 ? -9.456 -5.291 -6.045 1.00 79.31 126 LYS A CA 1
ATOM 1017 C C . LYS A 1 126 ? -10.969 -5.354 -5.928 1.00 79.31 126 LYS A C 1
ATOM 1019 O O . LYS A 1 126 ? -11.556 -6.402 -6.177 1.00 79.31 126 LYS A O 1
ATOM 1024 N N . ILE A 1 127 ? -11.574 -4.224 -5.599 1.00 78.44 127 ILE A N 1
ATOM 1025 C CA . ILE A 1 127 ? -13.019 -4.035 -5.546 1.00 78.44 127 ILE A CA 1
ATOM 1026 C C . ILE A 1 127 ? -13.435 -3.247 -6.790 1.00 78.44 127 ILE A C 1
ATOM 1028 O O . ILE A 1 127 ? -12.764 -2.284 -7.143 1.00 78.44 127 ILE A O 1
ATOM 1032 N N . SER A 1 128 ? -14.510 -3.659 -7.460 1.00 67.81 128 SER A N 1
ATOM 1033 C CA . SER A 1 128 ? -15.079 -2.961 -8.631 1.00 67.81 128 SER A CA 1
ATOM 1034 C C . SER A 1 128 ? -16.601 -2.852 -8.600 1.00 67.81 128 SER A C 1
ATOM 1036 O O . SER A 1 128 ? -17.229 -2.603 -9.623 1.00 67.81 128 SER A O 1
ATOM 1038 N N . GLN A 1 129 ? -17.201 -3.168 -7.458 1.00 76.06 129 GLN A N 1
ATOM 1039 C CA . GLN A 1 129 ? -18.639 -3.150 -7.229 1.00 76.06 129 GLN A CA 1
ATOM 1040 C C . GLN A 1 129 ? -18.891 -2.644 -5.815 1.00 76.06 129 GLN A C 1
ATOM 1042 O O . GLN A 1 129 ? -17.979 -2.671 -4.980 1.00 76.06 129 GLN A O 1
ATOM 1047 N N . LYS A 1 130 ? -20.131 -2.231 -5.542 1.00 77.75 130 LYS A N 1
ATOM 1048 C CA . LYS A 1 130 ? -20.578 -1.846 -4.205 1.00 77.75 130 LYS A CA 1
ATOM 1049 C C . LYS A 1 130 ? -20.175 -2.913 -3.193 1.00 77.75 130 LYS A C 1
ATOM 1051 O O . LYS A 1 130 ? -20.612 -4.057 -3.285 1.00 77.75 130 LYS A O 1
ATOM 1056 N N . SER A 1 131 ? -19.277 -2.550 -2.289 1.00 77.81 131 SER A N 1
ATOM 1057 C CA . SER A 1 131 ? -18.686 -3.472 -1.330 1.00 77.81 131 SER A CA 1
ATOM 1058 C C . SER A 1 131 ? -18.591 -2.825 0.029 1.00 77.81 131 SER A C 1
ATOM 1060 O O . SER A 1 131 ? -18.269 -1.645 0.150 1.00 77.81 131 SER A O 1
ATOM 1062 N N . ILE A 1 132 ? -18.844 -3.631 1.048 1.00 79.88 132 ILE A N 1
ATOM 1063 C CA . ILE A 1 132 ? -18.765 -3.214 2.438 1.00 79.88 132 ILE A CA 1
ATOM 1064 C C . ILE A 1 132 ? -17.442 -3.722 2.995 1.00 79.88 132 ILE A C 1
ATOM 1066 O O . ILE A 1 132 ? -17.173 -4.922 2.957 1.00 79.88 132 ILE A O 1
ATOM 1070 N N . ILE A 1 133 ? -16.598 -2.812 3.467 1.00 81.38 133 ILE A N 1
ATOM 1071 C CA . ILE A 1 133 ? -15.325 -3.134 4.107 1.00 81.38 133 ILE A CA 1
ATOM 1072 C C . ILE A 1 133 ? -15.533 -3.007 5.612 1.00 81.38 133 ILE A C 1
ATOM 1074 O O . ILE A 1 133 ? -15.820 -1.916 6.094 1.00 81.38 133 ILE A O 1
ATOM 1078 N N . LYS A 1 134 ? -15.382 -4.100 6.355 1.00 80.75 134 LYS A N 1
ATOM 1079 C CA . LYS A 1 134 ? -15.435 -4.097 7.819 1.00 80.75 134 LYS A CA 1
ATOM 1080 C C . LYS A 1 134 ? -14.024 -4.253 8.366 1.00 80.75 134 LYS A C 1
ATOM 1082 O O . LYS A 1 134 ? -13.285 -5.151 7.954 1.00 80.75 134 LYS A O 1
ATOM 1087 N N . ILE A 1 135 ? -13.660 -3.383 9.294 1.00 79.25 135 ILE A N 1
ATOM 1088 C CA . ILE A 1 135 ? -12.372 -3.389 9.980 1.00 79.25 135 ILE A CA 1
ATOM 1089 C C . ILE A 1 135 ? -12.643 -3.575 11.464 1.00 79.25 135 ILE A C 1
ATOM 1091 O O . ILE A 1 135 ? -13.406 -2.814 12.058 1.00 79.25 135 ILE A O 1
ATOM 1095 N N . LYS A 1 136 ? -12.005 -4.579 12.058 1.00 78.00 136 LYS A N 1
ATOM 1096 C CA . LYS A 1 136 ? -11.969 -4.744 13.509 1.00 78.00 136 LYS A CA 1
ATOM 1097 C C . LYS A 1 136 ? -10.850 -3.865 14.076 1.00 78.00 136 LYS A C 1
ATOM 1099 O O . LYS A 1 136 ? -9.695 -4.042 13.672 1.00 78.00 136 LYS A O 1
ATOM 1104 N N . LEU A 1 137 ? -11.212 -2.903 14.929 1.00 71.69 137 LEU A N 1
ATOM 1105 C CA . LEU A 1 137 ? -10.287 -1.907 15.488 1.00 71.69 137 LEU A CA 1
ATOM 1106 C C . LEU A 1 137 ? -9.384 -2.503 16.579 1.00 71.69 137 LEU A C 1
ATOM 1108 O O . LEU A 1 137 ? -9.802 -3.474 17.249 1.00 71.69 137 LEU A O 1
#

Secondary structure (DSSP, 8-state):
---EEEEEEEEEE-SSEEEEEEEEE-TTS-EEEEEEEEEE--TT-------------------B-HHHHHHTT-SEEEEEE--SS-EEHHHHHHHHBSSS-HHHHHHHHHTT-EEETTEE--TT-EE-S-EEEEEE-

Foldseek 3Di:
DDWAFPVDKDWDDDPFKIWIWTWTADPVGDIDTHTDDMDTDDPPDPPPPDDDDDDDDPDPAQADEVVVCVVVPHFKDKDWDAAQDFDFQLVSCVRNYVHDDSVVVQVQLVVQQKDKQNHRDHSRHTDRGTIMIMGGD

Sequence (137 aa):
MVFKDSLVRRQNANGKNIHHFAIYKCDSGHTWNQKIEQFKTIEHLENKRGSFDSTEASSAHCEVAIETLLAEGYEMLEIAFESTEKIRVDKLLSKSILDRSRTQLSRFFTEERVTVNDKIVSGCYKISQKSIIKIKL

Radius of gyration: 20.75 Å; chains: 1; bounding box: 49×36×47 Å